Protein AF-A0A1N7L588-F1 (afdb_monomer_lite)

pLDDT: mean 71.47, std 18.19, range [35.78, 92.94]

Sequence (118 aa):
MEFYKRSFCAFLSPLLVTFSGFIGAVDINNIPDSNEAVLLSDLEQVRGRGGIIDMTTIVNANADATLENNTAVNNINGFNIIDKGSFTEASGVFSIIQNTGNNVIIQDSTIITVTITP

Structure (mmCIF, N/CA/C/O backbone):
data_AF-A0A1N7L588-F1
#
_entry.id   AF-A0A1N7L588-F1
#
loop_
_atom_site.group_PDB
_atom_site.id
_atom_site.type_symbol
_atom_site.label_atom_id
_atom_site.label_alt_id
_atom_site.label_comp_id
_atom_site.label_asym_id
_atom_site.label_entity_id
_atom_site.label_seq_id
_atom_site.pdbx_PDB_ins_code
_atom_site.Cartn_x
_atom_site.Cartn_y
_atom_site.Cartn_z
_atom_site.occupancy
_atom_site.B_iso_or_equiv
_atom_site.auth_seq_id
_atom_site.auth_comp_id
_atom_site.auth_asym_id
_atom_site.auth_atom_id
_atom_site.pdbx_PDB_model_num
ATOM 1 N N . MET A 1 1 ? 68.265 43.877 -17.425 1.00 42.78 1 MET A N 1
ATOM 2 C CA . MET A 1 1 ? 68.103 44.979 -18.390 1.00 42.78 1 MET A CA 1
ATOM 3 C C . MET A 1 1 ? 69.093 44.735 -19.505 1.00 42.78 1 MET A C 1
ATOM 5 O O . MET A 1 1 ? 70.272 44.875 -19.249 1.00 42.78 1 MET A O 1
ATOM 9 N N . GLU A 1 2 ? 68.625 44.326 -20.676 1.00 38.44 2 GLU A N 1
ATOM 10 C CA . GLU A 1 2 ? 69.352 44.437 -21.944 1.00 38.44 2 GLU A CA 1
ATOM 11 C C . GLU A 1 2 ? 68.265 44.679 -22.996 1.00 38.44 2 GLU A C 1
ATOM 13 O O . GLU A 1 2 ? 67.272 43.955 -23.075 1.00 38.44 2 GLU A O 1
ATOM 18 N N . PHE A 1 3 ? 68.391 45.807 -23.678 1.00 37.34 3 PHE A N 1
ATOM 19 C CA . PHE A 1 3 ? 67.419 46.432 -24.565 1.00 37.34 3 PHE A CA 1
ATOM 20 C C . PHE A 1 3 ? 68.131 46.611 -25.911 1.00 37.34 3 PHE A C 1
ATOM 22 O O . PHE A 1 3 ? 69.299 46.985 -25.908 1.00 37.34 3 PHE A O 1
ATOM 29 N N . TYR A 1 4 ? 67.364 46.560 -27.017 1.00 44.78 4 TYR A N 1
ATOM 30 C CA . TYR A 1 4 ? 67.608 47.351 -28.248 1.00 44.78 4 TYR A CA 1
ATOM 31 C C . TYR A 1 4 ? 68.661 46.774 -29.237 1.00 44.78 4 TYR A C 1
ATOM 33 O O . TYR A 1 4 ? 69.758 46.436 -28.837 1.00 44.78 4 TYR A O 1
ATOM 41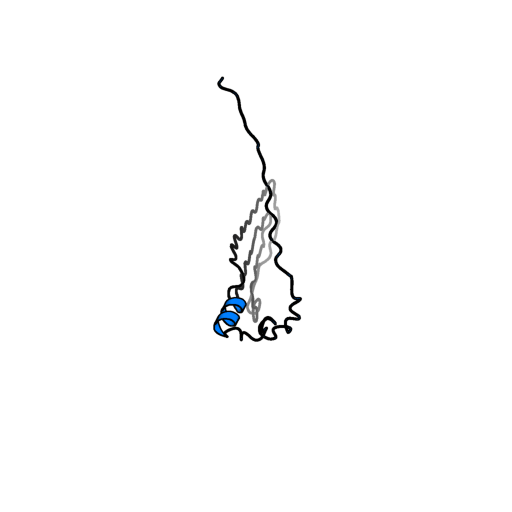 N N . LYS A 1 5 ? 68.504 46.707 -30.572 1.00 45.81 5 LYS A N 1
ATOM 42 C CA . LYS A 1 5 ? 67.444 47.015 -31.559 1.00 45.81 5 LYS A CA 1
ATOM 43 C C . LYS A 1 5 ? 67.983 46.718 -32.980 1.00 45.81 5 LYS A C 1
ATOM 45 O O . LYS A 1 5 ? 69.194 46.669 -33.162 1.00 45.81 5 LYS A O 1
ATOM 50 N N . ARG A 1 6 ? 67.061 46.840 -33.958 1.00 39.72 6 ARG A N 1
ATOM 51 C CA . ARG A 1 6 ? 67.236 47.245 -35.384 1.00 39.72 6 ARG A CA 1
ATOM 52 C C . ARG A 1 6 ? 67.729 46.138 -36.336 1.00 39.72 6 ARG A C 1
ATOM 54 O O . ARG A 1 6 ? 68.528 45.314 -35.949 1.00 39.72 6 ARG A O 1
ATOM 61 N N . SER A 1 7 ? 67.301 46.053 -37.597 1.00 43.47 7 SER A N 1
ATOM 62 C CA . SER A 1 7 ? 66.915 47.136 -38.503 1.00 43.47 7 SER A CA 1
ATOM 63 C C . SER A 1 7 ? 66.082 46.639 -39.695 1.00 43.47 7 SER A C 1
ATOM 65 O O . SER A 1 7 ? 66.245 45.522 -40.171 1.00 43.47 7 SER A O 1
ATOM 67 N N . PHE A 1 8 ? 65.226 47.534 -40.174 1.00 46.84 8 PHE A N 1
ATOM 68 C CA . PHE A 1 8 ? 64.396 47.487 -41.376 1.00 46.84 8 PHE A CA 1
ATOM 69 C C . PHE A 1 8 ? 65.221 47.885 -42.615 1.00 46.84 8 PHE A C 1
ATOM 71 O O . PHE A 1 8 ? 65.928 48.890 -42.544 1.00 46.84 8 PHE A O 1
ATOM 78 N N . CYS A 1 9 ? 65.113 47.155 -43.736 1.00 37.56 9 CYS A N 1
ATOM 79 C CA . CYS A 1 9 ? 65.363 47.697 -45.081 1.00 37.56 9 CYS A CA 1
ATOM 80 C C . CYS A 1 9 ? 64.743 46.821 -46.188 1.00 37.56 9 CYS A C 1
ATOM 82 O O . CYS A 1 9 ? 64.808 45.596 -46.144 1.00 37.56 9 CYS A O 1
ATOM 84 N N . ALA A 1 10 ? 64.118 47.498 -47.148 1.00 39.62 10 ALA A N 1
ATOM 85 C CA . ALA A 1 10 ? 63.307 46.996 -48.252 1.00 39.62 10 ALA A CA 1
ATOM 86 C C . ALA A 1 10 ? 64.133 46.408 -49.415 1.00 39.62 10 ALA A C 1
ATOM 88 O O . ALA A 1 10 ? 65.288 46.775 -49.574 1.00 39.62 10 ALA A O 1
ATOM 89 N N . PHE A 1 11 ? 63.524 45.580 -50.274 1.00 37.81 11 PHE A N 1
ATOM 90 C CA . PHE A 1 11 ? 63.266 45.949 -51.676 1.00 37.81 11 PHE A CA 1
ATOM 91 C C . PHE A 1 11 ? 62.314 44.947 -52.348 1.00 37.81 11 PHE A C 1
ATOM 93 O O . PHE A 1 11 ? 62.506 43.735 -52.349 1.00 37.81 11 PHE A O 1
ATOM 100 N N . LEU A 1 12 ? 61.252 45.533 -52.885 1.00 36.94 12 LEU A N 1
ATOM 101 C CA . LEU A 1 12 ? 60.134 44.971 -53.622 1.00 36.94 12 LEU A CA 1
ATOM 102 C C . LEU A 1 12 ? 60.573 44.649 -55.062 1.00 36.94 12 LEU A C 1
ATOM 104 O O . LEU A 1 12 ? 61.124 45.519 -55.732 1.00 36.94 12 LEU A O 1
ATOM 108 N N . SER A 1 13 ? 60.286 43.444 -55.555 1.00 42.66 13 SER A N 1
ATOM 109 C CA . SER A 1 13 ? 60.331 43.112 -56.986 1.00 42.66 13 SER A CA 1
ATOM 110 C C . SER A 1 13 ? 58.925 42.711 -57.432 1.00 42.66 13 SER A C 1
ATOM 112 O O . SER A 1 13 ? 58.386 41.758 -56.866 1.00 42.66 13 SER A O 1
ATOM 114 N N . PRO A 1 14 ? 58.296 43.393 -58.406 1.00 48.75 14 PRO A N 1
ATOM 115 C CA . PRO A 1 14 ? 57.113 42.870 -59.060 1.00 48.75 14 PRO A CA 1
ATOM 116 C C . PRO A 1 14 ? 57.533 42.229 -60.388 1.00 48.75 14 PRO A C 1
ATOM 118 O O . PRO A 1 14 ? 58.016 42.920 -61.283 1.00 48.75 14 PRO A O 1
ATOM 121 N N . LEU A 1 15 ? 57.307 40.924 -60.556 1.00 35.78 15 LEU A N 1
ATOM 122 C CA . LEU A 1 15 ? 57.227 40.345 -61.896 1.00 35.78 15 LEU A CA 1
ATOM 123 C C . LEU A 1 15 ? 55.839 39.740 -62.111 1.00 35.78 15 LEU A C 1
ATOM 125 O O . LEU A 1 15 ? 55.437 38.756 -61.499 1.00 35.78 15 LEU A O 1
ATOM 129 N N . LEU A 1 16 ? 55.126 40.457 -62.970 1.00 39.25 16 LEU A N 1
ATOM 130 C CA . LEU A 1 16 ? 53.802 40.276 -63.538 1.00 39.25 16 LEU A CA 1
ATOM 131 C C . LEU A 1 16 ? 53.480 38.816 -63.914 1.00 39.25 16 LEU A C 1
ATOM 133 O O . LEU A 1 16 ? 54.108 38.259 -64.811 1.00 39.25 16 LEU A O 1
ATOM 137 N N . VAL A 1 17 ? 52.440 38.238 -63.306 1.00 47.00 17 VAL A N 1
ATOM 138 C CA . VAL A 1 17 ? 51.765 37.045 -63.842 1.00 47.00 17 VAL A CA 1
ATOM 139 C C . VAL A 1 17 ? 50.415 37.490 -64.389 1.00 47.00 17 VAL A C 1
ATOM 141 O O . VAL A 1 17 ? 49.554 37.974 -63.657 1.00 47.00 17 VAL A O 1
ATOM 144 N N . THR A 1 18 ? 50.252 37.380 -65.703 1.00 41.41 18 THR A N 1
ATOM 145 C CA . THR A 1 18 ? 48.998 37.650 -66.405 1.00 41.41 18 THR A CA 1
ATOM 146 C C . THR A 1 18 ? 47.919 36.676 -65.938 1.00 41.41 18 THR A C 1
ATOM 148 O O . THR A 1 18 ? 48.053 35.467 -66.123 1.00 41.41 18 THR A O 1
ATOM 151 N N . PHE A 1 19 ? 46.837 37.198 -65.362 1.00 41.28 19 PHE A N 1
ATOM 152 C CA . PHE A 1 19 ? 45.630 36.434 -65.056 1.00 41.28 19 PHE A CA 1
ATOM 153 C C . PHE A 1 19 ? 44.832 36.236 -66.351 1.00 41.28 19 PHE A C 1
ATOM 155 O O . PHE A 1 19 ? 44.021 37.077 -66.736 1.00 41.28 19 PHE A O 1
ATOM 162 N N . SER A 1 20 ? 45.086 35.142 -67.067 1.00 45.31 20 SER A N 1
ATOM 163 C CA . SER A 1 20 ? 44.128 34.642 -68.051 1.00 45.31 20 SER A CA 1
ATOM 164 C C . SER A 1 20 ? 42.927 34.104 -67.273 1.00 45.31 20 SER A C 1
ATOM 166 O O . SER A 1 20 ? 43.053 33.097 -66.576 1.00 45.31 20 SER A O 1
ATOM 168 N N . GLY A 1 21 ? 41.790 34.802 -67.338 1.00 44.84 21 GLY A N 1
ATOM 169 C CA . GLY A 1 21 ? 40.556 34.379 -66.685 1.00 44.84 21 GLY A CA 1
ATOM 170 C C . GLY A 1 21 ? 40.194 32.947 -67.072 1.00 44.84 21 GLY A C 1
ATOM 171 O O . GLY A 1 21 ? 39.889 32.663 -68.228 1.00 44.84 21 GLY A O 1
ATOM 172 N N . PHE A 1 22 ? 40.237 32.048 -66.093 1.00 43.34 22 PHE A N 1
ATOM 173 C CA . PHE A 1 22 ? 39.695 30.707 -66.224 1.00 43.34 22 PHE A CA 1
ATOM 174 C C . PHE A 1 22 ? 38.185 30.816 -65.995 1.00 43.34 22 PHE A C 1
ATOM 176 O O . PHE A 1 22 ? 37.736 30.971 -64.860 1.00 43.34 22 PHE A O 1
ATOM 183 N N . ILE A 1 23 ? 37.388 30.763 -67.065 1.00 54.91 23 ILE A N 1
ATOM 184 C CA . ILE A 1 23 ? 36.000 30.311 -66.927 1.00 54.91 23 ILE A CA 1
ATOM 185 C C . ILE A 1 23 ? 36.095 28.804 -66.693 1.00 54.91 23 ILE A C 1
ATOM 187 O O . ILE A 1 23 ? 36.139 28.011 -67.629 1.00 54.91 23 ILE A O 1
ATOM 191 N N . GLY A 1 24 ? 36.243 28.432 -65.422 1.00 51.66 24 GLY A N 1
ATOM 192 C CA . GLY A 1 24 ? 36.166 27.048 -64.987 1.00 51.66 24 GLY A CA 1
ATOM 193 C C . GLY A 1 24 ? 34.716 26.603 -65.008 1.00 51.66 24 GLY A C 1
ATOM 194 O O . GLY A 1 24 ? 33.852 27.274 -64.444 1.00 51.66 24 GLY A O 1
ATOM 195 N N . ALA A 1 25 ? 34.457 25.488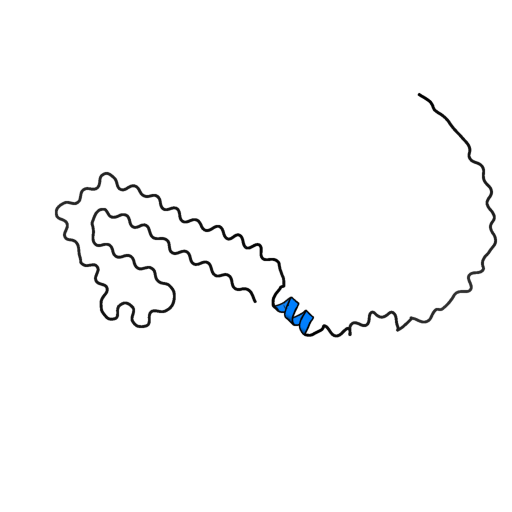 -65.685 1.00 58.44 25 ALA A N 1
ATOM 196 C CA . ALA A 1 25 ? 33.189 24.786 -65.604 1.00 58.44 25 ALA A CA 1
ATOM 197 C C . ALA A 1 25 ? 32.813 24.557 -64.130 1.00 58.44 25 ALA A C 1
ATOM 199 O O . ALA A 1 25 ? 33.680 24.249 -63.311 1.00 58.44 25 ALA A O 1
ATOM 200 N N . VAL A 1 26 ? 31.528 24.701 -63.798 1.00 59.59 26 VAL A N 1
ATOM 201 C CA . VAL A 1 26 ? 31.003 24.202 -62.523 1.00 59.59 26 VAL A CA 1
ATOM 202 C C . VAL A 1 26 ? 31.326 22.713 -62.467 1.00 59.59 26 VAL A C 1
ATOM 204 O O . VAL A 1 26 ? 30.848 21.945 -63.303 1.00 59.59 26 VAL A O 1
ATOM 207 N N . ASP A 1 27 ? 32.176 22.327 -61.518 1.00 60.53 27 ASP A N 1
ATOM 208 C CA . ASP A 1 27 ? 32.510 20.931 -61.293 1.00 60.53 27 ASP A CA 1
ATOM 209 C C . ASP A 1 27 ? 31.301 20.247 -60.653 1.00 60.53 27 ASP A C 1
ATOM 211 O O . ASP A 1 27 ? 31.038 20.375 -59.457 1.00 60.53 27 ASP A O 1
ATOM 215 N N . ILE A 1 28 ? 30.531 19.548 -61.483 1.00 57.41 28 ILE A N 1
ATOM 216 C CA . ILE A 1 28 ? 29.368 18.761 -61.064 1.00 57.41 28 ILE A CA 1
ATOM 217 C C . ILE A 1 28 ? 29.774 17.670 -60.057 1.00 57.41 28 ILE A C 1
ATOM 219 O O . ILE A 1 28 ? 28.924 17.199 -59.308 1.00 57.41 28 ILE A O 1
ATOM 223 N N . ASN A 1 29 ? 31.066 17.317 -59.983 1.00 59.06 29 ASN A N 1
ATOM 224 C CA . ASN A 1 29 ? 31.606 16.378 -58.998 1.00 59.06 29 ASN A CA 1
ATOM 225 C C . ASN A 1 29 ? 31.745 16.986 -57.592 1.00 59.06 29 ASN A C 1
ATOM 227 O O . ASN A 1 29 ? 32.110 16.274 -56.662 1.00 59.06 29 ASN A O 1
ATOM 231 N N . ASN A 1 30 ? 31.479 18.287 -57.428 1.00 58.50 30 ASN A N 1
ATOM 232 C CA . ASN A 1 30 ? 31.561 18.984 -56.144 1.00 58.50 30 ASN A CA 1
ATOM 233 C C . ASN A 1 30 ? 30.185 19.419 -55.607 1.00 58.50 30 ASN A C 1
ATOM 235 O O . ASN A 1 30 ? 30.102 20.188 -54.648 1.00 58.50 30 ASN A O 1
ATOM 239 N N . ILE A 1 31 ? 29.094 18.930 -56.210 1.00 61.28 31 ILE A N 1
ATOM 240 C CA . ILE A 1 31 ? 27.804 18.853 -55.520 1.00 61.28 31 ILE A CA 1
ATOM 241 C C . ILE A 1 31 ? 27.989 17.760 -54.463 1.00 61.28 31 ILE A C 1
ATOM 243 O O . ILE A 1 31 ? 28.301 16.638 -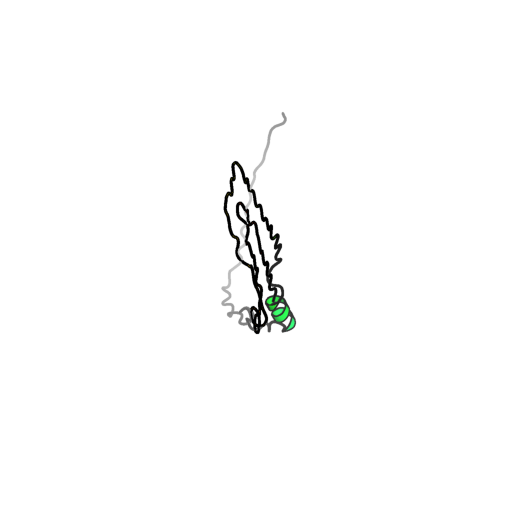54.859 1.00 61.28 31 ILE A O 1
ATOM 247 N N . PRO A 1 32 ? 27.860 18.042 -53.150 1.00 61.50 32 PRO A N 1
ATOM 248 C CA . PRO A 1 32 ? 27.913 16.985 -52.153 1.00 61.50 32 PRO A CA 1
ATOM 249 C C . PRO A 1 32 ? 26.815 15.986 -52.503 1.00 61.50 32 PRO A C 1
ATOM 251 O O . PRO A 1 32 ? 25.629 16.315 -52.451 1.00 61.50 32 PRO A O 1
ATOM 254 N N . ASP A 1 33 ? 27.234 14.805 -52.948 1.00 60.66 33 ASP A N 1
ATOM 255 C CA . ASP A 1 33 ? 26.351 13.709 -53.294 1.00 60.66 33 ASP A CA 1
ATOM 256 C C . ASP A 1 33 ? 25.608 13.313 -52.017 1.00 60.66 33 ASP A C 1
ATOM 258 O O . ASP A 1 33 ? 26.136 12.626 -51.146 1.00 60.66 33 ASP A O 1
ATOM 262 N N . SER A 1 34 ? 24.383 13.810 -51.849 1.00 61.53 34 SER A N 1
ATOM 263 C CA . SER A 1 34 ? 23.551 13.525 -50.678 1.00 61.53 34 SER A CA 1
ATOM 264 C C . SER A 1 34 ? 22.972 12.102 -50.707 1.00 61.53 34 SER A C 1
ATOM 266 O O . SER A 1 34 ? 21.968 11.840 -50.050 1.00 61.53 34 SER A O 1
ATOM 268 N N . ASN A 1 35 ? 23.572 11.201 -51.493 1.00 59.91 35 ASN A N 1
ATOM 269 C CA . ASN A 1 35 ? 23.112 9.838 -51.739 1.00 59.91 35 ASN A CA 1
ATOM 270 C C . ASN A 1 35 ? 24.025 8.767 -51.120 1.00 59.91 35 ASN A C 1
ATOM 272 O O . ASN A 1 35 ? 23.902 7.593 -51.469 1.00 59.91 35 ASN A O 1
ATOM 276 N N . GLU A 1 36 ? 24.913 9.131 -50.190 1.00 67.12 36 GLU A N 1
ATOM 277 C CA . GLU A 1 36 ? 25.559 8.158 -49.301 1.00 67.12 36 GLU A CA 1
ATOM 278 C C . GLU A 1 36 ? 24.462 7.408 -48.526 1.00 67.12 36 GLU A C 1
ATOM 280 O O . GLU A 1 36 ? 23.834 7.931 -47.600 1.00 67.12 36 GLU A O 1
ATOM 285 N N . ALA A 1 37 ? 24.164 6.189 -48.980 1.00 69.31 37 ALA A N 1
ATOM 286 C CA . ALA A 1 37 ? 23.158 5.338 -48.373 1.00 69.31 37 ALA A CA 1
ATOM 287 C C . ALA A 1 37 ? 23.597 5.007 -46.945 1.00 69.31 37 ALA A C 1
ATOM 289 O O . ALA A 1 37 ? 24.558 4.268 -46.734 1.00 69.31 37 ALA A O 1
ATOM 290 N N . VAL A 1 38 ? 22.879 5.554 -45.964 1.00 72.81 38 VAL A N 1
ATOM 291 C CA . VAL A 1 38 ? 23.106 5.252 -44.549 1.00 72.81 38 VAL A CA 1
ATOM 292 C C . VAL A 1 38 ? 22.964 3.745 -44.350 1.00 72.81 38 VAL A C 1
ATOM 294 O O . VAL A 1 38 ? 21.940 3.159 -44.719 1.00 72.81 38 VAL A O 1
ATOM 297 N N . LEU A 1 39 ? 23.990 3.103 -43.785 1.00 79.69 39 LEU A N 1
ATOM 298 C CA . LEU A 1 39 ? 23.950 1.666 -43.540 1.00 79.69 39 LEU A CA 1
ATOM 299 C C . LEU A 1 39 ? 22.805 1.347 -42.581 1.00 79.69 39 LEU A C 1
ATOM 301 O O . LEU A 1 39 ? 22.562 2.063 -41.609 1.00 79.69 39 LEU A O 1
ATOM 305 N N . LEU A 1 40 ? 22.119 0.227 -42.818 1.00 72.81 40 LEU A N 1
ATOM 306 C CA . LEU A 1 40 ? 21.037 -0.199 -41.932 1.00 72.81 40 LEU A CA 1
ATOM 307 C C . LEU A 1 40 ? 21.547 -0.378 -40.494 1.00 72.81 40 LEU A C 1
ATOM 309 O O . LEU A 1 40 ? 20.854 0.007 -39.564 1.00 72.81 40 LEU A O 1
ATOM 313 N N . SER A 1 41 ? 22.785 -0.852 -40.314 1.00 67.75 41 SER A N 1
ATOM 314 C CA . SER A 1 41 ? 23.462 -0.931 -39.011 1.00 67.75 41 SER A CA 1
ATOM 315 C C . SER A 1 41 ? 23.627 0.423 -38.317 1.00 67.75 41 SER A C 1
ATOM 317 O O . SER A 1 41 ? 23.537 0.493 -37.092 1.00 67.75 41 SER A O 1
ATOM 319 N N . ASP A 1 42 ? 23.842 1.490 -39.083 1.00 72.50 42 ASP A N 1
ATOM 320 C CA . ASP A 1 42 ? 24.036 2.842 -38.558 1.00 72.50 42 ASP A CA 1
ATOM 321 C C . ASP A 1 42 ? 22.684 3.447 -38.166 1.00 72.50 42 ASP A C 1
ATOM 323 O O . ASP A 1 42 ? 22.557 4.081 -37.119 1.00 72.50 42 ASP A O 1
ATOM 327 N N . LEU A 1 43 ? 21.632 3.155 -38.937 1.00 71.62 43 LEU A N 1
ATOM 328 C CA . LEU A 1 43 ? 20.259 3.517 -38.591 1.00 71.62 43 LEU A CA 1
ATOM 329 C C . LEU A 1 43 ? 19.747 2.728 -37.369 1.00 71.62 43 LEU A C 1
ATOM 331 O O . LEU A 1 43 ? 19.098 3.311 -36.504 1.00 71.62 43 LEU A O 1
ATOM 335 N N . GLU A 1 44 ? 20.074 1.435 -37.242 1.00 68.25 44 GLU A N 1
ATOM 336 C CA . GLU A 1 44 ? 19.792 0.630 -36.037 1.00 68.25 44 GLU A CA 1
ATOM 337 C C . GLU A 1 44 ? 20.500 1.201 -34.800 1.00 68.25 44 GLU A C 1
ATOM 339 O O . GLU A 1 44 ? 19.909 1.305 -33.725 1.00 68.25 44 GLU A O 1
ATOM 344 N N . GLN A 1 45 ? 21.754 1.637 -34.951 1.00 64.06 45 GLN A N 1
ATOM 345 C CA . GLN A 1 45 ? 22.516 2.234 -33.859 1.00 64.06 45 GLN A CA 1
ATOM 346 C C . GLN A 1 45 ? 21.929 3.581 -33.407 1.00 64.06 45 GLN A C 1
ATOM 348 O O . GLN A 1 45 ? 21.857 3.840 -32.205 1.00 64.06 45 GLN A O 1
ATOM 353 N N . VAL A 1 46 ? 21.458 4.418 -34.337 1.00 63.56 46 VAL A N 1
ATOM 354 C CA . VAL A 1 46 ? 20.799 5.699 -34.016 1.00 63.56 46 VAL A CA 1
ATOM 355 C C . VAL A 1 46 ? 19.414 5.487 -33.394 1.00 63.56 46 VAL A C 1
ATOM 357 O O . VAL A 1 46 ? 19.018 6.261 -32.523 1.00 63.56 46 VAL A O 1
ATOM 360 N N . ARG A 1 47 ? 18.695 4.422 -33.773 1.00 62.94 47 ARG A N 1
ATOM 361 C CA . ARG A 1 47 ? 17.372 4.100 -33.212 1.00 62.94 47 ARG A CA 1
ATOM 362 C C . ARG A 1 47 ? 17.415 3.530 -31.789 1.00 62.94 47 ARG A C 1
ATOM 364 O O . ARG A 1 47 ? 16.424 3.688 -31.088 1.00 62.94 47 ARG A O 1
ATOM 371 N N . GLY A 1 48 ? 18.538 2.944 -31.352 1.00 59.44 48 GLY A N 1
ATOM 372 C CA . GLY A 1 48 ? 18.679 2.316 -30.023 1.00 59.44 48 GLY A CA 1
ATOM 373 C C . GLY A 1 48 ? 19.761 2.896 -29.092 1.00 59.44 48 GLY A C 1
ATOM 374 O O . GLY A 1 48 ? 19.856 2.491 -27.937 1.00 59.44 48 GLY A O 1
ATOM 375 N N . ARG A 1 49 ? 20.628 3.818 -29.548 1.00 62.62 49 ARG A N 1
ATOM 376 C CA . ARG A 1 49 ? 21.750 4.364 -28.738 1.00 62.62 49 ARG A CA 1
ATOM 377 C C . ARG A 1 49 ? 21.953 5.879 -28.877 1.00 62.62 49 ARG A C 1
ATOM 379 O O . ARG A 1 49 ? 23.072 6.377 -28.755 1.00 62.62 49 ARG A O 1
ATOM 386 N N . GLY A 1 50 ? 20.879 6.633 -29.094 1.00 56.41 50 GLY A N 1
ATOM 387 C CA . GLY A 1 50 ? 20.891 8.099 -29.159 1.00 56.41 50 GLY A CA 1
ATOM 388 C C . GLY A 1 50 ? 20.943 8.786 -27.792 1.00 56.41 50 GLY A C 1
ATOM 389 O O . GLY A 1 50 ? 20.035 9.535 -27.451 1.00 56.41 50 GLY A O 1
ATOM 390 N N . GLY A 1 51 ? 21.998 8.546 -27.017 1.00 56.56 51 GLY A N 1
ATOM 391 C CA . GLY A 1 51 ? 22.306 9.340 -25.830 1.00 56.56 51 GLY A CA 1
ATOM 392 C C . GLY A 1 51 ? 22.755 8.486 -24.660 1.00 56.56 51 GLY A C 1
ATOM 393 O O . GLY A 1 51 ? 22.046 7.600 -24.199 1.00 56.56 51 GLY A O 1
ATOM 394 N N . ILE A 1 52 ? 23.948 8.777 -24.160 1.00 57.94 52 ILE A N 1
ATOM 395 C CA . ILE A 1 52 ? 24.390 8.368 -22.833 1.00 57.94 52 ILE A CA 1
ATOM 396 C C . ILE A 1 52 ? 23.315 8.869 -21.863 1.00 57.94 52 ILE A C 1
ATOM 398 O O . ILE A 1 52 ? 23.201 10.074 -21.652 1.00 57.94 52 ILE A O 1
ATOM 402 N N . ILE A 1 53 ? 22.485 7.979 -21.324 1.00 59.78 53 ILE A N 1
ATOM 403 C CA . ILE A 1 53 ? 21.567 8.357 -20.258 1.00 59.78 53 ILE A CA 1
ATOM 404 C C . ILE A 1 53 ? 22.320 8.081 -18.964 1.00 59.78 53 ILE A C 1
ATOM 406 O O . ILE A 1 53 ? 22.243 6.984 -18.416 1.00 59.78 53 ILE A O 1
ATOM 410 N N . ASP A 1 54 ? 23.100 9.056 -18.493 1.00 59.75 54 ASP A N 1
ATOM 411 C CA . ASP A 1 54 ? 23.466 9.092 -17.076 1.00 59.75 54 ASP A CA 1
ATOM 412 C C . ASP A 1 54 ? 22.184 9.401 -16.288 1.00 59.75 54 ASP A C 1
ATOM 414 O O . ASP A 1 54 ? 21.894 10.536 -15.907 1.00 59.75 54 ASP A O 1
ATOM 418 N N . MET A 1 55 ? 21.318 8.390 -16.176 1.00 63.12 55 MET A N 1
ATOM 419 C CA . MET A 1 55 ? 20.071 8.472 -15.434 1.00 63.12 55 MET A CA 1
ATOM 420 C C . MET A 1 55 ? 20.383 8.188 -13.973 1.00 63.12 55 MET A C 1
ATOM 422 O O . MET A 1 55 ? 20.141 7.099 -13.457 1.00 63.12 55 MET A O 1
ATOM 426 N N . THR A 1 56 ? 20.920 9.190 -13.290 1.00 73.19 56 THR A N 1
ATOM 427 C CA . THR A 1 56 ? 20.963 9.163 -11.832 1.00 73.19 56 THR A CA 1
ATOM 428 C C . THR A 1 56 ? 19.568 9.526 -11.309 1.00 73.19 56 THR A C 1
ATOM 430 O O . THR A 1 56 ? 19.238 10.697 -11.129 1.00 73.19 56 THR A O 1
ATOM 433 N N . THR A 1 57 ? 18.704 8.526 -11.097 1.00 74.00 57 THR A N 1
ATOM 434 C CA . THR A 1 57 ? 17.408 8.732 -10.429 1.00 74.00 57 THR A CA 1
ATOM 435 C C . THR A 1 57 ? 17.595 8.635 -8.919 1.00 74.00 57 THR A C 1
ATOM 437 O O . THR A 1 57 ? 17.738 7.546 -8.368 1.00 74.00 57 THR A O 1
ATOM 440 N N . ILE A 1 58 ? 17.581 9.780 -8.235 1.00 80.00 58 ILE A N 1
ATOM 441 C CA . ILE A 1 58 ? 17.560 9.820 -6.769 1.00 80.00 58 ILE A CA 1
ATOM 442 C C . ILE A 1 58 ? 16.104 9.770 -6.322 1.00 80.00 58 ILE A C 1
ATOM 444 O O . ILE A 1 58 ? 15.338 10.706 -6.551 1.00 80.00 58 ILE A O 1
ATOM 448 N N . VAL A 1 59 ? 15.731 8.667 -5.682 1.00 79.50 59 VAL A N 1
ATOM 449 C CA . VAL A 1 59 ? 14.407 8.468 -5.097 1.00 79.50 59 VAL A CA 1
ATOM 450 C C . VAL A 1 59 ? 14.521 8.583 -3.586 1.00 79.50 59 VAL A C 1
ATOM 452 O O . VAL A 1 59 ? 15.326 7.885 -2.975 1.00 79.50 59 VAL A O 1
ATOM 455 N N . ASN A 1 60 ? 13.708 9.448 -2.980 1.00 82.50 60 ASN A N 1
ATOM 456 C CA . ASN A 1 60 ? 13.695 9.637 -1.537 1.00 82.50 60 ASN A CA 1
ATOM 457 C C . ASN A 1 60 ? 12.256 9.662 -1.007 1.00 82.50 60 ASN A C 1
ATOM 459 O O . ASN A 1 60 ? 11.460 10.506 -1.416 1.00 82.50 60 ASN A O 1
ATOM 463 N N . ALA A 1 61 ? 11.946 8.752 -0.084 1.00 82.44 61 ALA A N 1
ATOM 464 C CA . ALA A 1 61 ? 10.690 8.707 0.655 1.00 82.44 61 ALA A CA 1
ATOM 465 C C . ALA A 1 61 ? 10.989 8.937 2.136 1.00 82.44 61 ALA A C 1
ATOM 467 O O . ALA A 1 61 ? 11.376 8.011 2.844 1.00 82.44 61 ALA A O 1
ATOM 468 N N . ASN A 1 62 ? 10.817 10.174 2.595 1.00 87.50 62 ASN A N 1
ATOM 469 C CA . ASN A 1 62 ? 10.881 10.494 4.016 1.00 87.50 62 ASN A CA 1
ATOM 470 C C . ASN A 1 62 ? 9.459 10.596 4.554 1.00 87.50 62 ASN A C 1
ATOM 472 O O . ASN A 1 62 ? 8.639 11.333 4.003 1.00 87.50 62 ASN A O 1
ATOM 476 N N . ALA A 1 63 ? 9.185 9.864 5.625 1.00 85.00 63 ALA A N 1
ATOM 477 C CA . ALA A 1 63 ? 7.913 9.908 6.316 1.00 85.00 63 ALA A CA 1
ATOM 478 C C . ALA A 1 63 ? 8.182 10.133 7.805 1.00 85.00 63 ALA A C 1
ATOM 480 O O . ALA A 1 63 ? 8.608 9.227 8.514 1.00 85.00 63 ALA A O 1
ATOM 481 N N . ASP A 1 64 ? 7.910 11.348 8.274 1.00 89.69 64 ASP A N 1
ATOM 482 C CA . ASP A 1 64 ? 7.996 11.709 9.686 1.00 89.69 64 ASP A CA 1
ATOM 483 C C . ASP A 1 64 ? 6.598 11.785 10.291 1.00 89.69 64 ASP A C 1
ATOM 485 O O . ASP A 1 64 ? 5.639 12.232 9.654 1.00 89.69 64 ASP A O 1
ATOM 489 N N . ALA A 1 65 ? 6.474 11.293 11.516 1.00 88.06 65 ALA A N 1
ATOM 490 C CA . ALA A 1 65 ? 5.203 11.201 12.203 1.00 88.06 65 ALA A CA 1
ATOM 491 C C . ALA A 1 65 ? 5.391 11.251 13.711 1.00 88.06 65 ALA A C 1
ATOM 493 O O . ALA A 1 65 ? 6.160 10.480 14.281 1.00 88.06 65 ALA A O 1
ATOM 494 N N . THR A 1 66 ? 4.588 12.090 14.352 1.00 92.75 66 THR A N 1
ATOM 495 C CA . THR A 1 66 ? 4.483 12.150 15.805 1.00 92.75 66 THR A CA 1
ATOM 496 C C . THR A 1 66 ? 3.034 11.920 16.188 1.00 92.75 66 THR A C 1
ATOM 498 O O . THR A 1 66 ? 2.140 12.626 15.721 1.00 92.75 66 THR A O 1
ATOM 501 N N . LEU A 1 67 ? 2.807 10.925 17.044 1.00 88.62 67 LEU A N 1
ATOM 502 C CA . LEU A 1 67 ? 1.492 10.605 17.582 1.00 88.62 67 LEU A CA 1
ATOM 503 C C . LEU A 1 67 ? 1.492 10.831 19.095 1.00 88.62 67 LEU A C 1
ATOM 505 O O . LEU A 1 67 ? 1.825 9.931 19.860 1.00 88.62 67 LEU A O 1
ATOM 509 N N . GLU A 1 68 ? 1.100 12.022 19.543 1.00 92.94 68 GLU A N 1
ATOM 510 C CA . GLU A 1 68 ? 1.148 12.390 20.965 1.00 92.94 68 GLU A CA 1
ATOM 511 C C . GLU A 1 68 ? -0.216 12.807 21.526 1.00 92.94 68 GLU A C 1
ATOM 513 O O . GLU A 1 68 ? -1.088 13.274 20.798 1.00 92.94 68 GLU A O 1
ATOM 518 N N . ASN A 1 69 ? -0.385 12.636 22.843 1.00 90.06 69 ASN A N 1
ATOM 519 C CA . ASN A 1 69 ? -1.581 13.004 23.619 1.00 90.06 69 ASN A CA 1
ATOM 520 C C . ASN A 1 69 ? -2.899 12.355 23.161 1.00 90.06 69 ASN A C 1
ATOM 522 O O . ASN A 1 69 ? -3.974 12.941 23.284 1.00 90.06 69 ASN A O 1
ATOM 526 N N . ASN A 1 70 ? -2.841 11.119 22.669 1.00 87.81 70 ASN A N 1
ATOM 527 C CA . ASN A 1 70 ? -4.024 10.432 22.169 1.00 87.81 70 ASN A CA 1
ATOM 528 C C . ASN A 1 70 ? -4.750 9.667 23.278 1.00 87.81 70 ASN A C 1
ATOM 530 O O . ASN A 1 70 ? -4.156 8.845 23.973 1.00 87.81 70 ASN A O 1
ATOM 534 N N . THR A 1 71 ? -6.051 9.914 23.420 1.00 91.94 71 THR A N 1
ATOM 535 C CA . THR A 1 71 ? -6.934 9.216 24.363 1.00 91.94 71 THR A CA 1
ATOM 536 C C . THR A 1 71 ? -8.114 8.642 23.590 1.00 91.94 71 THR A C 1
ATOM 538 O O . THR A 1 71 ? -8.864 9.385 22.967 1.00 91.94 71 THR A O 1
ATOM 541 N N . ALA A 1 72 ? -8.288 7.321 23.635 1.00 90.56 72 ALA A N 1
ATOM 542 C CA . ALA A 1 72 ? -9.445 6.632 23.067 1.00 90.56 72 ALA A CA 1
ATOM 543 C C . ALA A 1 72 ? -10.211 5.943 24.204 1.00 90.56 72 ALA A C 1
ATOM 545 O O . ALA A 1 72 ? -9.660 5.073 24.878 1.00 90.56 72 ALA A O 1
ATOM 546 N N . VAL A 1 73 ? -11.456 6.358 24.450 1.00 91.69 73 VAL A N 1
ATOM 547 C CA . VAL A 1 73 ? -12.328 5.801 25.494 1.00 91.69 73 VAL A CA 1
ATOM 548 C C . VAL A 1 73 ? -13.683 5.466 24.882 1.00 91.69 73 VAL A C 1
ATOM 550 O O . VAL A 1 73 ? -14.279 6.285 24.188 1.00 91.69 73 VAL A O 1
ATOM 553 N N . ASN A 1 74 ? -14.186 4.269 25.195 1.00 88.75 74 ASN A N 1
ATOM 554 C CA . ASN A 1 74 ? -15.457 3.736 24.697 1.00 88.75 74 ASN A CA 1
ATOM 555 C C . ASN A 1 74 ? -15.517 3.558 23.166 1.00 88.75 74 ASN A C 1
ATOM 557 O O . ASN A 1 74 ? -16.569 3.726 22.549 1.00 88.75 74 ASN A O 1
ATOM 561 N N . ASN A 1 75 ? -14.388 3.223 22.540 1.00 85.62 75 ASN A N 1
ATOM 562 C CA . ASN A 1 75 ? -14.327 3.022 21.099 1.00 85.62 75 ASN A CA 1
ATOM 563 C C . ASN A 1 75 ? -14.711 1.588 20.716 1.00 85.62 75 ASN A C 1
ATOM 565 O O . ASN A 1 75 ? -14.197 0.621 21.273 1.00 85.62 75 ASN A O 1
ATOM 569 N N . ILE A 1 76 ? -15.556 1.475 19.695 1.00 85.12 76 ILE A N 1
ATOM 570 C CA . ILE A 1 76 ? -15.801 0.244 18.945 1.00 85.12 76 ILE A CA 1
ATOM 571 C C . ILE A 1 76 ? -15.085 0.424 17.609 1.00 85.12 76 ILE A C 1
ATOM 573 O O . ILE A 1 76 ? -15.356 1.392 16.899 1.00 85.12 76 ILE A O 1
ATOM 577 N N . ASN A 1 77 ? -14.154 -0.463 17.273 1.00 86.62 77 ASN A N 1
ATOM 578 C CA . ASN A 1 77 ? -13.541 -0.490 15.951 1.00 86.62 77 ASN A CA 1
ATOM 579 C C . ASN A 1 77 ? -14.240 -1.506 15.039 1.00 86.62 77 ASN A C 1
ATOM 581 O O . ASN A 1 77 ? -14.840 -2.479 15.493 1.00 86.62 77 ASN A O 1
ATOM 585 N N . GLY A 1 78 ? -14.196 -1.231 13.737 1.00 86.56 78 GLY A N 1
ATOM 586 C CA . GLY A 1 78 ? -14.737 -2.115 12.708 1.00 86.56 78 GLY A CA 1
ATOM 587 C C . GLY A 1 78 ? -13.724 -3.153 12.232 1.00 86.56 78 GLY A C 1
ATOM 588 O O . GLY A 1 78 ? -12.567 -3.170 12.653 1.00 86.56 78 GLY A O 1
ATOM 589 N N . PHE A 1 79 ? -14.156 -3.999 11.300 1.00 86.50 79 PHE A N 1
ATOM 590 C CA . PHE A 1 79 ? -13.256 -4.906 10.602 1.00 86.50 79 PHE A CA 1
ATOM 591 C C . PHE A 1 79 ? -12.746 -4.282 9.308 1.00 86.50 79 PHE A C 1
ATOM 593 O O . PHE A 1 79 ? -13.487 -3.671 8.543 1.00 86.50 79 PHE A O 1
ATOM 600 N N . ASN A 1 80 ? -11.468 -4.509 9.066 1.00 81.12 80 ASN A N 1
ATOM 601 C CA . ASN A 1 80 ? -10.796 -4.285 7.805 1.00 81.12 80 ASN A CA 1
ATOM 602 C C . ASN A 1 80 ? -10.900 -5.587 7.021 1.00 81.12 80 ASN A C 1
ATOM 604 O O . ASN A 1 80 ? -10.105 -6.501 7.240 1.00 81.12 80 ASN A O 1
ATOM 608 N N . ILE A 1 81 ? -11.958 -5.730 6.222 1.00 89.25 81 ILE 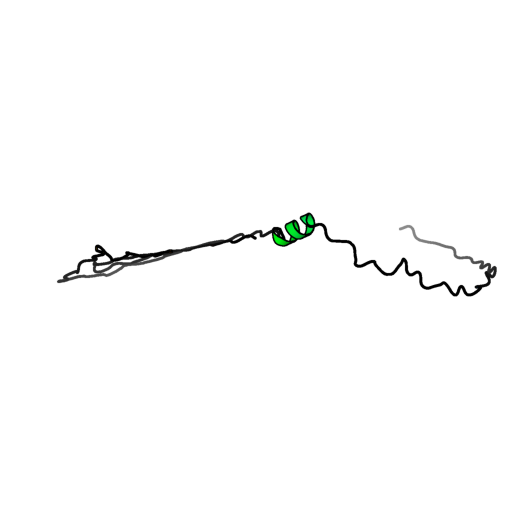A N 1
ATOM 609 C CA . ILE A 1 81 ? -12.195 -6.960 5.468 1.00 89.25 81 ILE A CA 1
ATOM 610 C C . ILE A 1 81 ? -11.948 -6.684 3.997 1.00 89.25 81 ILE A C 1
ATOM 612 O O . ILE A 1 81 ? 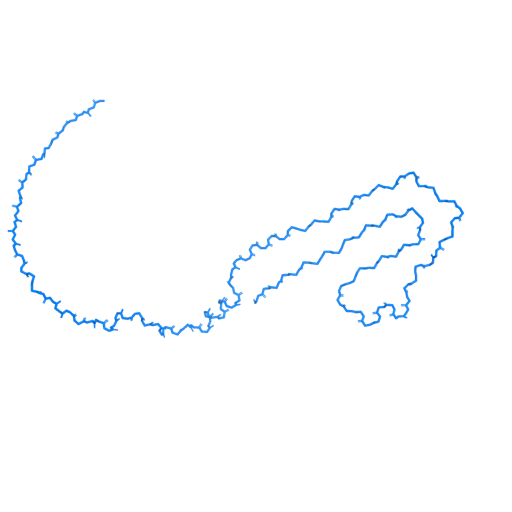-12.675 -5.934 3.352 1.00 89.25 81 ILE A O 1
ATOM 616 N N . ILE A 1 82 ? -10.918 -7.347 3.494 1.00 89.75 82 ILE A N 1
ATOM 617 C CA . ILE A 1 82 ? -10.688 -7.617 2.083 1.00 89.75 82 ILE A CA 1
ATOM 618 C C . ILE A 1 82 ? -11.058 -9.085 1.901 1.00 89.75 82 ILE A C 1
ATOM 620 O O . ILE A 1 82 ? -10.478 -9.958 2.550 1.00 89.75 82 ILE A O 1
ATOM 624 N N . ASP A 1 83 ? -12.052 -9.356 1.067 1.00 89.69 83 ASP A N 1
ATOM 625 C CA . ASP A 1 83 ? -12.625 -10.685 0.886 1.00 89.69 83 ASP A CA 1
ATOM 626 C C . ASP A 1 83 ? -12.408 -11.246 -0.529 1.00 89.69 83 ASP A C 1
ATOM 628 O O . ASP A 1 83 ? -11.657 -10.718 -1.359 1.00 89.69 83 ASP A O 1
ATOM 632 N N . LYS A 1 84 ? -13.065 -12.378 -0.802 1.00 88.06 84 LYS A N 1
ATOM 633 C CA . LYS A 1 84 ? -13.034 -13.019 -2.115 1.00 88.06 84 LYS A CA 1
ATOM 634 C C . LYS A 1 84 ? -13.683 -12.106 -3.152 1.00 88.06 84 LYS A C 1
ATOM 636 O O . LYS A 1 84 ? -14.889 -11.905 -3.127 1.00 88.06 84 LYS A O 1
ATOM 641 N N . GLY A 1 85 ? -12.889 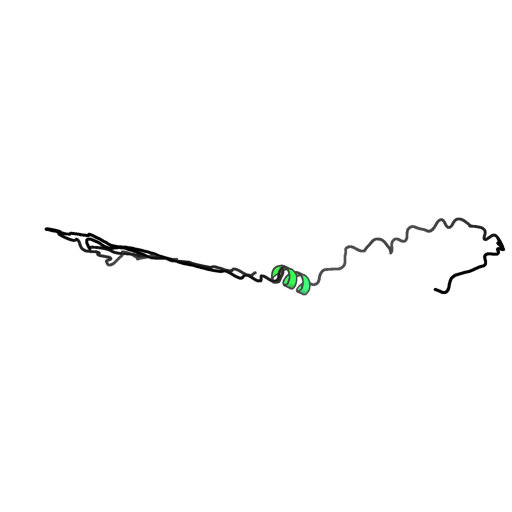-11.656 -4.117 1.00 87.19 85 GLY A N 1
ATOM 642 C CA . GLY A 1 85 ? -13.352 -10.749 -5.168 1.00 87.19 85 GLY A CA 1
ATOM 643 C C . GLY A 1 85 ? -12.763 -9.350 -5.063 1.00 87.19 85 GLY A C 1
ATOM 644 O O . GLY A 1 85 ? -12.736 -8.641 -6.061 1.00 87.19 85 GLY A O 1
ATOM 645 N N . SER A 1 86 ? -12.212 -8.976 -3.902 1.00 88.25 86 SER A N 1
ATOM 646 C CA . SER A 1 86 ? -11.723 -7.613 -3.652 1.00 88.25 86 SER A CA 1
ATOM 647 C C . SER A 1 86 ? -10.624 -7.154 -4.625 1.00 88.25 86 SER A C 1
ATOM 649 O O . SER A 1 86 ? -10.480 -5.958 -4.855 1.00 88.25 86 SER A O 1
ATOM 651 N N . PHE A 1 87 ? -9.893 -8.096 -5.234 1.00 90.06 87 PHE A N 1
ATOM 652 C CA . PHE A 1 87 ? -8.890 -7.829 -6.277 1.00 90.06 87 PHE A CA 1
ATOM 653 C C . PHE A 1 87 ? -9.028 -8.746 -7.497 1.00 90.06 87 PHE A C 1
ATOM 655 O O . PHE A 1 87 ? -8.064 -8.959 -8.232 1.00 90.06 87 PHE A O 1
ATOM 662 N N . THR A 1 88 ? -10.200 -9.346 -7.711 1.00 92.44 88 THR A N 1
ATOM 663 C CA . THR A 1 88 ? -10.425 -10.121 -8.936 1.00 92.44 88 THR A CA 1
ATOM 664 C C . THR A 1 88 ? -10.303 -9.179 -10.136 1.00 92.44 88 THR A C 1
ATOM 666 O O . THR A 1 88 ? -10.866 -8.092 -10.114 1.00 92.44 88 THR A O 1
ATOM 669 N N . GLU A 1 89 ? -9.515 -9.575 -11.141 1.00 89.38 89 GLU A N 1
ATOM 670 C CA . GLU A 1 89 ? -9.155 -8.754 -12.316 1.00 89.38 89 GLU A CA 1
ATOM 671 C C . GLU A 1 89 ? -8.283 -7.515 -12.031 1.00 89.38 89 GLU A C 1
ATOM 673 O O . GLU A 1 89 ? -8.017 -6.731 -12.942 1.00 89.38 89 GLU A O 1
ATOM 678 N N . ALA A 1 90 ? -7.760 -7.346 -10.811 1.00 89.06 90 ALA A N 1
ATOM 679 C CA . ALA A 1 90 ? -6.797 -6.282 -10.544 1.00 89.06 90 ALA A CA 1
ATOM 680 C C . ALA A 1 90 ? -5.494 -6.528 -11.328 1.00 89.06 90 ALA A C 1
ATOM 682 O O . ALA A 1 90 ? -4.901 -7.606 -11.268 1.00 89.06 90 ALA A O 1
ATOM 683 N N . SER A 1 91 ? -5.041 -5.511 -12.057 1.00 90.38 91 SER A N 1
ATOM 684 C CA . SER A 1 91 ? -3.795 -5.522 -12.826 1.00 90.38 91 SER A CA 1
ATOM 685 C C . SER A 1 91 ? -3.068 -4.194 -12.639 1.00 90.38 91 SER A C 1
ATOM 687 O O . SER A 1 91 ? -3.692 -3.165 -12.378 1.00 90.38 91 SER A O 1
ATOM 689 N N . GLY A 1 92 ? -1.744 -4.208 -12.769 1.00 89.06 92 GLY A N 1
ATOM 690 C CA . GLY A 1 92 ? -0.889 -3.067 -12.451 1.00 89.06 92 GLY A CA 1
ATOM 691 C C . GLY A 1 92 ? -0.462 -3.048 -10.983 1.00 89.06 92 GLY A C 1
ATOM 692 O O . GLY A 1 92 ? -0.440 -4.083 -10.319 1.00 89.06 92 GLY A O 1
ATOM 693 N N . VAL A 1 93 ? -0.070 -1.871 -10.492 1.00 88.50 93 VAL A N 1
ATOM 694 C CA . VAL A 1 93 ? 0.450 -1.698 -9.129 1.00 88.50 93 VAL A CA 1
ATOM 695 C C . VAL A 1 93 ? -0.607 -1.049 -8.250 1.00 88.50 93 VAL A C 1
ATOM 697 O O . VAL A 1 93 ? -1.143 0.005 -8.583 1.00 88.50 93 VAL A O 1
ATOM 700 N N . PHE A 1 94 ? -0.877 -1.672 -7.110 1.00 87.06 94 PHE A N 1
ATOM 701 C CA . PHE A 1 94 ? -1.796 -1.182 -6.094 1.00 87.06 94 PHE A CA 1
ATOM 702 C C . PHE A 1 94 ? -1.101 -1.204 -4.731 1.00 87.06 94 PHE A C 1
ATOM 704 O O . PHE A 1 94 ? -0.364 -2.139 -4.422 1.00 87.06 94 PHE A O 1
ATOM 711 N N . SER A 1 95 ? -1.354 -0.180 -3.917 1.00 89.38 95 SER A N 1
ATOM 712 C CA . SER A 1 95 ? -1.027 -0.187 -2.490 1.00 89.38 95 SER A CA 1
ATOM 713 C C . SER A 1 95 ? -2.324 -0.156 -1.700 1.00 89.38 95 SER A C 1
ATOM 715 O O . SER A 1 95 ? -3.236 0.611 -2.017 1.00 89.38 95 SER A O 1
ATOM 717 N N . ILE A 1 96 ? -2.431 -1.033 -0.708 1.00 88.56 96 ILE A N 1
ATOM 718 C CA . ILE A 1 96 ? -3.635 -1.187 0.098 1.00 88.56 96 ILE A CA 1
ATOM 719 C C . ILE A 1 96 ? -3.248 -1.028 1.552 1.00 88.56 96 ILE A C 1
ATOM 721 O O . ILE A 1 96 ? -2.427 -1.777 2.079 1.00 88.56 96 ILE A O 1
ATOM 725 N N . ILE A 1 97 ? -3.907 -0.084 2.212 1.00 88.00 97 ILE A N 1
ATOM 726 C CA . ILE A 1 97 ? -3.698 0.181 3.624 1.00 88.00 97 ILE A CA 1
ATOM 727 C C . ILE A 1 97 ? -5.043 0.087 4.319 1.00 88.00 97 ILE A C 1
ATOM 729 O O . ILE A 1 97 ? -6.009 0.753 3.951 1.00 88.00 97 ILE A O 1
ATOM 733 N N . GLN A 1 98 ? -5.097 -0.762 5.332 1.00 86.38 98 GLN A N 1
ATOM 734 C CA . GLN A 1 98 ? -6.291 -1.023 6.109 1.00 86.38 98 GLN A CA 1
ATOM 735 C C . GLN A 1 98 ? -6.008 -0.642 7.558 1.00 86.38 98 GLN A C 1
ATOM 737 O O . GLN A 1 98 ? -5.073 -1.157 8.171 1.00 86.38 98 GLN A O 1
ATOM 742 N N . ASN A 1 99 ? -6.812 0.265 8.116 1.00 82.81 99 ASN A N 1
ATOM 743 C CA . ASN A 1 99 ? -6.678 0.665 9.508 1.00 82.81 99 ASN A CA 1
ATOM 744 C C . ASN A 1 99 ? -8.015 0.680 10.244 1.00 82.81 99 ASN A C 1
ATOM 746 O O . ASN A 1 99 ? -8.928 1.403 9.870 1.00 82.81 99 ASN A O 1
ATOM 750 N N . THR A 1 100 ? -8.119 -0.141 11.287 1.00 76.75 100 THR A N 1
ATOM 751 C CA . THR A 1 100 ? -9.285 -0.202 12.175 1.00 76.75 100 THR A CA 1
ATOM 752 C C . THR A 1 100 ? -8.853 -0.047 13.622 1.00 76.75 100 THR A C 1
ATOM 754 O O . THR A 1 100 ? -9.228 -0.806 14.516 1.00 76.75 100 THR A O 1
ATOM 757 N N . GLY A 1 101 ? -8.027 0.963 13.858 1.00 86.00 101 GLY A N 1
ATOM 758 C CA . GLY A 1 101 ? -7.632 1.404 15.182 1.00 86.00 101 GLY A CA 1
ATOM 759 C C . GLY A 1 101 ? -7.987 2.868 15.396 1.00 86.00 101 GLY A C 1
ATOM 760 O O . GLY A 1 101 ? -8.173 3.634 14.456 1.00 86.00 101 GLY A O 1
ATOM 761 N N . ASN A 1 102 ? -8.049 3.264 16.661 1.00 88.12 102 ASN A N 1
ATOM 762 C CA . ASN A 1 102 ? -7.966 4.673 17.026 1.00 88.12 102 ASN A CA 1
ATOM 763 C C . ASN A 1 102 ? -6.496 5.013 17.217 1.00 88.12 102 ASN A C 1
ATOM 765 O O . ASN A 1 102 ? -5.719 4.138 17.599 1.00 88.12 102 ASN A O 1
ATOM 769 N N . ASN A 1 103 ? -6.140 6.280 17.033 1.00 89.38 103 ASN A N 1
ATOM 770 C CA . ASN A 1 103 ? -4.774 6.750 17.250 1.00 89.38 103 ASN A CA 1
ATOM 771 C C . ASN A 1 103 ? -3.793 5.984 16.356 1.00 89.38 103 ASN A C 1
ATOM 773 O O . ASN A 1 103 ? -2.856 5.359 16.847 1.00 89.38 103 ASN A O 1
ATOM 777 N N . VAL A 1 104 ? -4.039 5.969 15.045 1.00 90.50 104 VAL A N 1
ATOM 778 C CA . VAL A 1 104 ? -3.089 5.352 14.125 1.00 90.50 104 VAL A CA 1
ATOM 779 C C . VAL A 1 104 ? -2.549 6.364 13.144 1.00 90.50 104 VAL A C 1
ATOM 781 O O . VAL A 1 104 ? -3.293 7.101 12.502 1.00 90.50 104 VAL A O 1
ATOM 784 N N . ILE A 1 105 ? -1.228 6.351 13.033 1.00 90.81 105 ILE A N 1
ATOM 785 C CA . ILE A 1 105 ? -0.506 6.965 11.938 1.00 90.81 105 ILE A CA 1
ATOM 786 C C . ILE A 1 105 ? -0.319 5.916 10.855 1.00 90.81 105 ILE A C 1
ATOM 788 O O . ILE A 1 105 ? 0.135 4.803 11.114 1.00 90.81 105 ILE A O 1
ATOM 792 N N . ILE A 1 106 ? -0.654 6.308 9.634 1.00 88.88 106 ILE A N 1
ATOM 793 C CA . ILE A 1 106 ? -0.420 5.521 8.437 1.00 88.88 106 ILE A CA 1
ATOM 794 C C . ILE A 1 106 ? 0.605 6.279 7.607 1.00 88.88 106 ILE A C 1
ATOM 796 O O . ILE A 1 106 ? 0.359 7.412 7.197 1.00 88.88 106 ILE A O 1
ATOM 800 N N . GLN A 1 107 ? 1.744 5.642 7.369 1.00 87.31 107 GLN A N 1
ATOM 801 C CA . GLN A 1 107 ? 2.769 6.121 6.457 1.00 87.31 107 GLN A CA 1
ATOM 802 C C . GLN A 1 107 ? 3.027 5.021 5.442 1.00 87.31 107 GLN A C 1
ATOM 804 O O . GLN A 1 107 ? 3.510 3.948 5.796 1.00 87.31 107 GLN A O 1
ATOM 809 N N . ASP A 1 108 ? 2.674 5.288 4.194 1.00 88.69 108 ASP A N 1
ATOM 810 C CA . ASP A 1 108 ? 2.964 4.408 3.073 1.00 88.69 108 ASP A CA 1
ATOM 811 C C . ASP A 1 108 ? 3.520 5.235 1.919 1.00 88.69 108 ASP A C 1
ATOM 813 O O . ASP A 1 108 ? 3.108 6.377 1.695 1.00 88.69 108 ASP A O 1
ATOM 817 N N . SER A 1 109 ? 4.475 4.658 1.198 1.00 88.94 109 SER A N 1
ATOM 818 C CA . SER A 1 109 ? 5.064 5.260 0.011 1.00 88.94 109 SER A CA 1
ATOM 819 C C . SER A 1 109 ? 5.310 4.174 -1.022 1.00 88.94 109 SER A C 1
ATOM 821 O O . SER A 1 109 ? 6.113 3.267 -0.815 1.00 88.94 109 SER A O 1
ATOM 823 N N . THR A 1 110 ? 4.622 4.287 -2.155 1.00 90.56 110 THR A N 1
ATOM 824 C CA . THR A 1 110 ? 4.867 3.450 -3.329 1.00 90.56 110 THR A CA 1
ATOM 825 C C . THR A 1 110 ? 5.522 4.310 -4.397 1.00 90.56 110 THR A C 1
ATOM 827 O O . THR A 1 110 ? 4.874 5.182 -4.976 1.00 90.56 110 THR A O 1
ATOM 830 N N . ILE A 1 111 ? 6.809 4.078 -4.661 1.00 89.00 111 ILE A N 1
ATOM 831 C CA . ILE A 1 111 ? 7.539 4.776 -5.721 1.00 89.00 111 ILE A CA 1
ATOM 832 C C . ILE A 1 111 ? 7.885 3.784 -6.822 1.00 89.00 111 ILE A C 1
ATOM 834 O O . ILE A 1 111 ? 8.588 2.802 -6.596 1.00 89.00 111 ILE A O 1
ATOM 838 N N . ILE A 1 112 ? 7.375 4.060 -8.022 1.00 88.50 112 ILE A N 1
ATOM 839 C CA . ILE A 1 112 ? 7.609 3.258 -9.219 1.00 88.50 112 ILE A CA 1
ATOM 840 C C . ILE A 1 112 ? 8.460 4.090 -10.171 1.00 88.50 112 ILE A C 1
ATOM 842 O O . ILE A 1 112 ? 8.010 5.109 -10.695 1.00 88.50 112 ILE A O 1
ATOM 846 N N . THR A 1 113 ? 9.688 3.641 -10.409 1.00 87.44 113 THR A N 1
ATOM 847 C CA . THR A 1 113 ? 10.579 4.226 -11.412 1.00 87.44 113 THR A CA 1
ATOM 848 C C . THR A 1 113 ? 10.627 3.302 -12.619 1.00 87.44 113 THR A C 1
ATOM 850 O O . THR A 1 113 ? 11.031 2.147 -12.498 1.00 87.44 113 THR A O 1
ATOM 853 N N . VAL A 1 114 ? 10.212 3.806 -13.783 1.00 84.19 114 VAL A N 1
ATOM 854 C CA . VAL A 1 114 ? 10.264 3.069 -15.050 1.00 84.19 114 VAL A CA 1
ATOM 855 C C . VAL A 1 114 ? 11.196 3.799 -16.005 1.00 84.19 114 VAL A C 1
ATOM 857 O O . VAL A 1 114 ? 10.936 4.941 -16.379 1.00 84.19 114 VAL A O 1
ATOM 860 N N . THR A 1 115 ? 12.255 3.113 -16.427 1.00 79.38 115 THR A N 1
ATOM 861 C CA . THR A 1 115 ? 13.157 3.576 -17.483 1.00 79.38 115 THR A CA 1
ATOM 862 C C . THR A 1 115 ? 12.947 2.696 -18.702 1.00 79.38 115 THR A C 1
ATOM 864 O O . THR A 1 115 ? 13.187 1.493 -18.647 1.00 79.38 115 THR A O 1
ATOM 867 N N . ILE A 1 116 ? 12.485 3.292 -19.799 1.00 77.31 116 ILE A N 1
ATOM 868 C CA . ILE A 1 116 ? 12.327 2.600 -21.078 1.00 77.31 116 ILE A CA 1
ATOM 869 C C . ILE A 1 116 ? 13.425 3.114 -21.998 1.00 77.31 116 ILE A C 1
ATOM 871 O O . ILE A 1 116 ? 13.433 4.291 -22.359 1.00 77.31 116 ILE A O 1
ATOM 875 N N . THR A 1 117 ? 14.359 2.236 -22.347 1.00 70.81 117 THR A N 1
ATOM 876 C CA . THR A 1 117 ? 15.361 2.492 -23.384 1.00 70.81 117 THR A CA 1
ATOM 877 C C . THR A 1 117 ? 14.935 1.788 -24.673 1.00 70.81 117 THR A C 1
ATOM 879 O O . THR A 1 117 ? 14.461 0.652 -24.575 1.00 70.81 117 THR A O 1
ATOM 882 N N . PRO A 1 118 ? 15.054 2.450 -25.836 1.00 65.38 118 PRO A N 1
ATOM 883 C CA . PRO A 1 118 ? 14.670 1.885 -27.127 1.00 65.38 118 PRO A CA 1
ATOM 884 C C . PRO A 1 118 ? 15.506 0.663 -27.525 1.00 65.38 118 PRO A C 1
ATOM 886 O O . PRO A 1 118 ? 16.683 0.578 -27.102 1.00 65.38 118 PRO A O 1
#

Radius of gyration: 40.68 Å; chains: 1; bounding box: 85×61×94 Å

Foldseek 3Di:
DDDDDDDDDDDDDDDDDDPPDDPDDDPPVPPPPPPPPQDPVNVVCCQFPVDDPPPPDDDDDDDDDDQPDDDDDPDDWDDPDDDVPNCVVPDDDDDDDTDGDPRDDDDDDDDDDDDDGD

Organism: NCBI:txid619304

Secondary structure (DSSP, 8-state):
---------------------------GGGS--TT----HHHHHHHHH-SS-----------------S----S---------TTTTTT--S---------SS---------------